Protein AF-A0A5E8CGR1-F1 (afdb_monomer)

InterPro domains:
  IPR000836 Phosphoribosyltransferase domain [PF00156] (8-142)
  IPR000836 Phosphoribosyltransferase domain [cd06223] (22-138)
  IPR029057 Phosphoribosyltransferase-like [G3DSA:3.40.50.2020] (1-159)
  IPR029057 Phosphoribosyltransferase-like [SSF53271] (2-158)

Secondary structure (DSSP, 8-state):
--EEE--HHHHHHHHHHHHHHHTTT---SEEEEEETTTHHHHHHHHHHH--EEEEEEEEEEE-TTSS-EEEEESSGGGS-HHHHTTSEEEEEEEEESSSHHHHHHHHHHHHHS-TTSEEEEEEEEEEES--SS-GGG-TTEEEEEEEEEES-EEE-TT-

Structure (mmCIF, N/CA/C/O backbone):
data_AF-A0A5E8CGR1-F1
#
_entry.id   AF-A0A5E8CGR1-F1
#
loop_
_atom_site.group_PDB
_atom_site.id
_atom_site.type_symbol
_atom_site.label_atom_id
_atom_site.label_alt_id
_atom_site.label_comp_id
_atom_site.label_asym_id
_atom_site.label_entity_id
_atom_site.label_seq_id
_atom_site.pdbx_PDB_ins_code
_atom_site.Cartn_x
_atom_site.Cartn_y
_atom_site.Cartn_z
_atom_site.occupancy
_atom_site.B_iso_or_equiv
_atom_site.auth_seq_id
_atom_site.auth_comp_id
_atom_site.auth_asym_id
_atom_site.auth_atom_id
_atom_site.pdbx_PDB_model_num
ATOM 1 N N . MET A 1 1 ? 19.468 1.971 -20.536 1.00 61.41 1 MET A N 1
ATOM 2 C CA . MET A 1 1 ? 18.775 1.309 -19.410 1.00 61.41 1 MET A CA 1
ATOM 3 C C . MET A 1 1 ? 17.460 0.767 -19.931 1.00 61.41 1 MET A C 1
ATOM 5 O O . MET A 1 1 ? 16.771 1.495 -20.637 1.00 61.41 1 MET A O 1
ATOM 9 N N . SER A 1 2 ? 17.143 -0.497 -19.659 1.00 77.75 2 SER A N 1
ATOM 10 C CA . SER A 1 2 ? 15.811 -1.043 -19.932 1.00 77.75 2 SER A CA 1
ATOM 11 C C . SER A 1 2 ? 14.788 -0.323 -19.053 1.00 77.75 2 SER A C 1
ATOM 13 O O . SER A 1 2 ? 15.038 -0.126 -17.865 1.00 77.75 2 SER A O 1
ATOM 15 N N . LYS A 1 3 ? 13.658 0.085 -19.633 1.00 90.00 3 LYS A N 1
ATOM 16 C CA . LYS A 1 3 ? 12.513 0.633 -18.899 1.00 90.00 3 LYS A CA 1
ATOM 17 C C . LYS A 1 3 ? 11.241 -0.076 -19.336 1.00 90.00 3 LYS A C 1
ATOM 19 O O . LYS A 1 3 ? 11.115 -0.442 -20.504 1.00 90.00 3 LYS A O 1
ATOM 24 N N . ILE A 1 4 ? 10.314 -0.246 -18.407 1.00 94.06 4 ILE A N 1
ATOM 25 C CA . ILE A 1 4 ? 8.959 -0.715 -18.681 1.00 94.06 4 ILE A CA 1
ATOM 26 C C . ILE A 1 4 ? 8.069 0.522 -18.737 1.00 94.06 4 ILE A C 1
ATOM 28 O O . ILE A 1 4 ? 8.114 1.350 -17.835 1.00 94.06 4 ILE A O 1
ATOM 32 N N . ILE A 1 5 ? 7.293 0.667 -19.807 1.00 96.50 5 I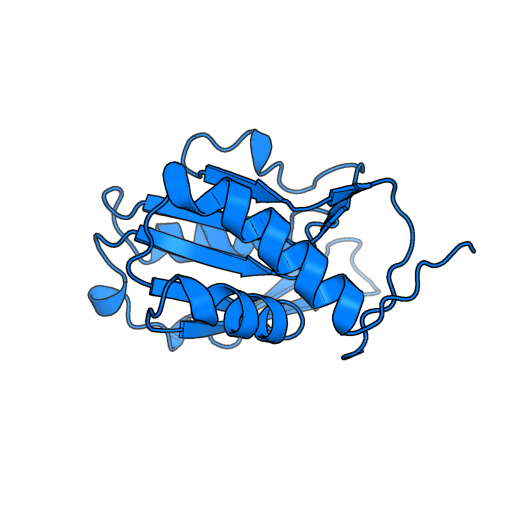LE A N 1
ATOM 33 C CA . ILE A 1 5 ? 6.293 1.731 -19.934 1.00 96.50 5 ILE A CA 1
ATOM 34 C C . ILE A 1 5 ? 4.932 1.072 -19.770 1.00 96.50 5 ILE A C 1
ATOM 36 O O . ILE A 1 5 ? 4.639 0.108 -20.482 1.00 96.50 5 ILE A O 1
ATOM 40 N N . LEU A 1 6 ? 4.133 1.569 -18.830 1.00 97.62 6 LEU A N 1
ATOM 41 C CA . LEU A 1 6 ? 2.811 1.030 -18.542 1.00 97.62 6 LEU A CA 1
ATOM 42 C C . LEU A 1 6 ? 1.720 1.931 -19.119 1.00 97.62 6 LEU A C 1
ATOM 44 O O . LEU A 1 6 ? 1.756 3.152 -18.993 1.00 97.62 6 LEU A O 1
ATOM 48 N N . SER A 1 7 ? 0.730 1.306 -19.743 1.00 98.12 7 SER A N 1
ATOM 49 C CA . SER A 1 7 ? -0.532 1.939 -20.127 1.00 98.12 7 SER A CA 1
ATOM 50 C C . SER A 1 7 ? -1.539 1.890 -18.977 1.00 98.12 7 SER A C 1
ATOM 52 O O . SER A 1 7 ? -1.445 1.024 -18.110 1.00 98.12 7 SER A O 1
ATOM 54 N N . TYR A 1 8 ? -2.555 2.759 -18.999 1.00 98.12 8 TYR A N 1
ATOM 55 C CA . TYR A 1 8 ? -3.657 2.701 -18.029 1.00 98.12 8 TYR A CA 1
ATOM 56 C C . TYR A 1 8 ? -4.349 1.328 -17.994 1.00 98.12 8 TYR A C 1
ATOM 58 O O . TYR A 1 8 ? -4.665 0.853 -16.912 1.00 98.12 8 TYR A O 1
ATOM 66 N N . ALA A 1 9 ? -4.504 0.656 -19.141 1.00 98.25 9 ALA A N 1
ATOM 67 C CA . ALA A 1 9 ? -5.091 -0.686 -19.203 1.00 98.25 9 ALA A CA 1
ATOM 68 C C . ALA A 1 9 ? -4.266 -1.716 -18.411 1.00 98.25 9 ALA A C 1
ATOM 70 O O . ALA A 1 9 ? -4.813 -2.465 -17.613 1.00 98.25 9 ALA A O 1
ATOM 71 N N . GLN A 1 10 ? -2.935 -1.686 -18.541 1.00 98.38 10 GLN A N 1
ATOM 72 C CA . GLN A 1 10 ? -2.060 -2.570 -17.759 1.00 98.38 10 GLN A CA 1
ATOM 73 C C . GLN A 1 10 ? -2.122 -2.273 -16.256 1.00 98.38 10 GLN A C 1
ATOM 75 O O . GLN A 1 10 ? -1.914 -3.169 -15.445 1.00 98.38 10 GLN A O 1
ATOM 80 N N . ILE A 1 11 ? -2.393 -1.024 -15.871 1.00 98.50 11 ILE A N 1
ATOM 81 C CA . ILE A 1 11 ? -2.608 -0.667 -14.465 1.00 98.50 11 ILE A CA 1
ATOM 82 C C . ILE A 1 11 ? -3.927 -1.244 -13.958 1.00 98.50 11 ILE A C 1
ATOM 84 O O . ILE A 1 11 ? -3.956 -1.759 -12.843 1.00 98.50 11 ILE A O 1
ATOM 88 N N . GLU A 1 12 ? -4.997 -1.195 -14.756 1.00 98.31 12 GLU A N 1
ATOM 89 C CA . GLU A 1 12 ? -6.262 -1.843 -14.399 1.00 98.31 12 GLU A CA 1
ATOM 90 C C . GLU A 1 12 ? -6.074 -3.353 -14.201 1.00 98.31 12 GLU A C 1
ATOM 92 O O . GLU A 1 12 ? -6.476 -3.863 -13.156 1.00 98.31 12 GLU A O 1
ATOM 97 N N . ASP A 1 13 ? -5.362 -4.031 -15.108 1.00 98.62 13 ASP A N 1
ATOM 98 C CA . ASP A 1 13 ? -5.048 -5.463 -14.981 1.00 98.62 13 ASP A CA 1
ATOM 99 C C . ASP A 1 13 ? -4.294 -5.780 -13.675 1.00 98.62 13 ASP A C 1
ATOM 101 O O . ASP A 1 13 ? -4.618 -6.734 -12.965 1.00 98.62 13 ASP A O 1
ATOM 105 N N . LEU A 1 14 ? -3.291 -4.964 -13.323 1.00 98.69 14 LEU A N 1
ATOM 106 C CA . LEU A 1 14 ? -2.532 -5.124 -12.077 1.00 98.69 14 LEU A CA 1
ATOM 107 C C . LEU A 1 14 ? -3.418 -4.901 -10.845 1.00 98.69 14 LEU A C 1
ATOM 109 O O . LEU A 1 14 ? -3.340 -5.656 -9.882 1.00 98.69 14 LEU A O 1
ATOM 113 N N . VAL A 1 15 ? -4.291 -3.893 -10.869 1.00 98.75 15 VAL A N 1
ATOM 114 C CA . VAL A 1 15 ? -5.226 -3.630 -9.766 1.00 98.75 15 VAL A CA 1
ATOM 115 C C . VAL A 1 15 ? -6.214 -4.785 -9.586 1.00 98.75 15 VAL A C 1
ATOM 117 O O . VAL A 1 15 ? -6.520 -5.153 -8.449 1.00 98.75 15 VAL A O 1
ATOM 120 N N . GLU A 1 16 ? -6.712 -5.370 -10.675 1.00 98.62 16 GLU A N 1
ATOM 121 C CA . GLU A 1 16 ? -7.596 -6.536 -10.619 1.00 98.62 16 GLU A CA 1
ATOM 122 C C . GLU A 1 16 ? -6.884 -7.767 -10.044 1.00 98.62 16 GLU A C 1
ATOM 124 O O . GLU A 1 16 ? -7.445 -8.454 -9.182 1.00 98.62 16 GLU A O 1
ATOM 129 N N . ASP A 1 17 ? -5.630 -8.005 -10.438 1.00 98.69 17 ASP A N 1
ATOM 130 C CA . ASP A 1 17 ? -4.794 -9.052 -9.847 1.00 98.69 17 ASP A CA 1
ATOM 131 C C . ASP A 1 17 ? -4.575 -8.817 -8.341 1.00 98.69 17 ASP A C 1
ATOM 133 O O . ASP A 1 17 ? -4.815 -9.725 -7.536 1.00 98.69 17 ASP A O 1
ATOM 137 N N . LEU A 1 18 ? -4.224 -7.592 -7.931 1.00 98.75 18 LEU A N 1
ATOM 138 C CA . LEU A 1 18 ? -4.075 -7.229 -6.518 1.00 98.75 18 LEU A CA 1
ATOM 139 C C . LEU A 1 18 ? -5.363 -7.475 -5.728 1.00 98.75 18 LEU A C 1
ATOM 141 O O . LEU A 1 18 ? -5.336 -8.088 -4.658 1.00 98.75 18 LEU A O 1
ATOM 145 N N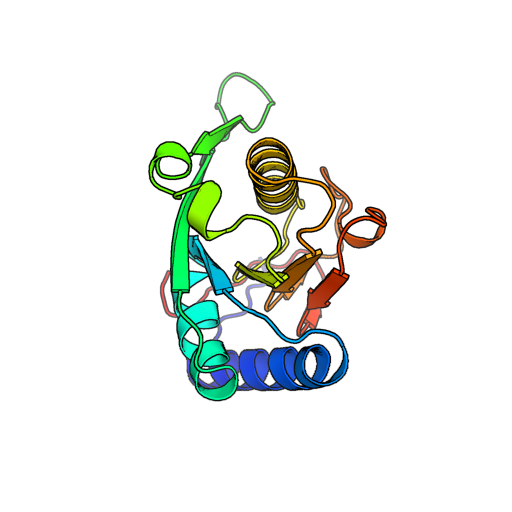 . TYR A 1 19 ? -6.506 -7.036 -6.260 1.00 98.69 19 TYR A N 1
ATOM 146 C CA . TYR A 1 19 ? -7.807 -7.263 -5.637 1.00 98.69 19 TYR A CA 1
ATOM 147 C C . TYR A 1 19 ? -8.109 -8.757 -5.489 1.00 98.69 19 TYR A C 1
ATOM 149 O O . TYR A 1 19 ? -8.580 -9.191 -4.436 1.00 98.69 19 TYR A O 1
ATOM 157 N N . SER A 1 20 ? -7.797 -9.566 -6.506 1.00 98.31 20 SER A N 1
ATOM 158 C CA . SER A 1 20 ? -8.024 -11.013 -6.473 1.00 98.31 20 SER A CA 1
ATOM 159 C C . SER A 1 20 ? -7.283 -11.704 -5.320 1.00 98.31 20 SER A C 1
ATOM 161 O O . SER A 1 20 ? -7.823 -12.639 -4.722 1.00 98.31 20 SER A O 1
ATOM 163 N N . LYS A 1 21 ? -6.092 -11.198 -4.975 1.00 97.81 21 LYS A N 1
ATOM 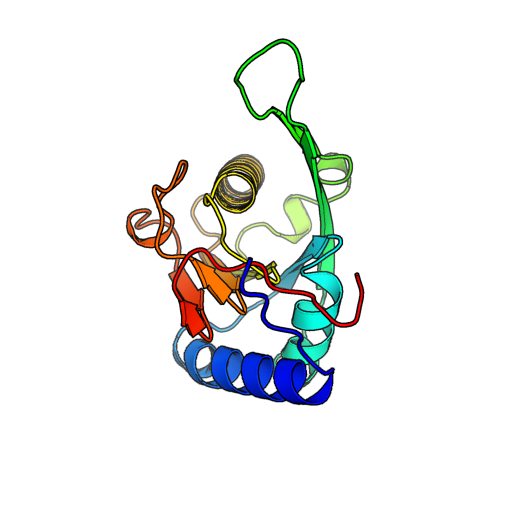164 C CA . LYS A 1 21 ? -5.267 -11.658 -3.853 1.00 97.81 21 LYS A CA 1
ATOM 165 C C . LYS A 1 21 ? -5.780 -11.133 -2.513 1.00 97.81 21 LYS A C 1
ATOM 167 O O . LYS A 1 21 ? -5.769 -11.870 -1.531 1.00 97.81 21 LYS A O 1
ATOM 172 N N . LEU A 1 22 ? -6.275 -9.898 -2.463 1.00 97.94 22 LEU A N 1
ATOM 173 C CA . LEU A 1 22 ? -6.767 -9.283 -1.228 1.00 97.94 22 LEU A CA 1
ATOM 174 C C . LEU A 1 22 ? -8.148 -9.793 -0.795 1.00 97.94 22 LEU A C 1
ATOM 176 O O . LEU A 1 22 ? -8.335 -10.057 0.390 1.00 97.94 22 LEU A O 1
ATOM 180 N N . LYS A 1 23 ? -9.097 -9.973 -1.724 1.00 96.19 23 LYS A N 1
ATOM 181 C CA . LYS A 1 23 ? -10.542 -10.135 -1.439 1.00 96.19 23 LYS A CA 1
ATOM 182 C C . LYS A 1 23 ? -10.917 -11.224 -0.424 1.00 96.19 23 LYS A C 1
ATOM 184 O O . LYS A 1 23 ? -11.941 -11.109 0.233 1.00 96.19 23 LYS A O 1
ATOM 189 N N . ASN A 1 24 ? -10.111 -12.280 -0.305 1.00 92.31 24 ASN A N 1
ATOM 190 C CA . ASN A 1 24 ? -10.355 -13.390 0.627 1.00 92.31 24 ASN A CA 1
ATOM 191 C C . ASN A 1 24 ? -9.426 -13.369 1.850 1.00 92.31 24 ASN A C 1
ATOM 193 O O . ASN A 1 24 ? -9.579 -14.184 2.754 1.00 92.31 24 ASN A O 1
ATOM 197 N N . ASN A 1 25 ? -8.441 -12.472 1.865 1.00 96.00 25 ASN A N 1
ATOM 198 C CA . ASN A 1 25 ? -7.402 -12.413 2.887 1.00 96.00 25 ASN A CA 1
ATOM 199 C C . ASN A 1 25 ? -7.516 -11.172 3.779 1.00 96.00 25 ASN A C 1
ATOM 201 O O . ASN A 1 25 ? -6.976 -11.171 4.892 1.00 96.00 25 ASN A O 1
ATOM 205 N N . PHE A 1 26 ? -8.196 -10.123 3.311 1.00 97.25 26 PHE A N 1
ATOM 206 C CA . PHE A 1 26 ? -8.359 -8.871 4.035 1.00 97.25 26 PHE A CA 1
ATOM 207 C C . PHE A 1 26 ? -9.625 -8.127 3.593 1.00 97.25 26 PHE A C 1
ATOM 209 O O . PHE A 1 26 ? -9.800 -7.859 2.407 1.00 97.25 26 PHE A O 1
ATOM 216 N N . GLU A 1 27 ? -10.474 -7.762 4.555 1.00 96.62 27 GLU A N 1
ATOM 217 C CA . GLU A 1 27 ? -11.649 -6.913 4.340 1.00 96.62 27 GLU A CA 1
ATOM 218 C C . GLU A 1 27 ? -11.387 -5.549 4.999 1.00 96.62 27 GLU A C 1
ATOM 220 O O . GLU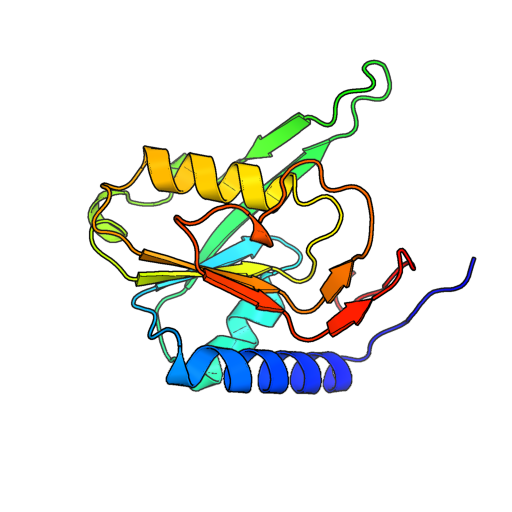 A 1 27 ? -11.383 -5.467 6.233 1.00 96.62 27 GLU A O 1
ATOM 225 N N . PRO A 1 28 ? -11.109 -4.493 4.215 1.00 98.00 28 PRO A N 1
ATOM 226 C CA . PRO A 1 28 ? -10.804 -3.179 4.760 1.00 98.00 28 PRO A CA 1
ATOM 227 C C . PRO A 1 28 ? -12.049 -2.456 5.274 1.00 98.00 28 PRO A C 1
ATOM 229 O O . PRO A 1 28 ? -13.126 -2.519 4.676 1.00 98.00 28 PRO A O 1
ATOM 232 N N . ASP A 1 29 ? -11.861 -1.672 6.329 1.00 98.06 29 ASP A N 1
ATOM 233 C CA . ASP A 1 29 ? -12.806 -0.635 6.744 1.00 98.06 29 ASP A CA 1
ATOM 234 C C . ASP A 1 29 ? -12.480 0.695 6.053 1.00 98.06 29 ASP A C 1
ATOM 236 O O . ASP A 1 29 ? -13.385 1.425 5.653 1.00 98.06 29 ASP A O 1
ATOM 240 N N . ILE A 1 30 ? -11.185 0.989 5.885 1.00 97.50 30 ILE A N 1
ATOM 241 C CA . ILE A 1 30 ? -10.659 2.209 5.259 1.00 97.50 30 ILE A CA 1
ATOM 242 C C . ILE A 1 30 ? -9.517 1.842 4.310 1.00 97.50 30 ILE A C 1
ATOM 244 O O . ILE A 1 30 ? -8.697 0.969 4.611 1.00 97.50 30 ILE A O 1
ATOM 248 N N . VAL A 1 31 ? -9.443 2.545 3.180 1.00 98.19 31 VAL A N 1
ATOM 249 C CA . VAL A 1 31 ? -8.279 2.536 2.289 1.00 98.19 31 VAL A CA 1
ATOM 250 C C . VAL A 1 31 ? -7.425 3.774 2.567 1.00 98.19 31 VAL A C 1
ATOM 252 O O . VAL A 1 31 ? -7.943 4.884 2.596 1.00 98.19 31 VAL A O 1
ATOM 255 N N . ILE A 1 32 ? -6.118 3.602 2.749 1.00 97.19 32 ILE A N 1
ATOM 256 C CA . ILE A 1 32 ? -5.151 4.693 2.904 1.00 97.19 32 ILE A CA 1
ATOM 257 C C . ILE A 1 32 ? -4.269 4.734 1.654 1.00 97.19 32 ILE A C 1
ATOM 259 O O . ILE A 1 32 ? -3.468 3.833 1.421 1.00 97.19 32 ILE A O 1
ATOM 263 N N . ALA A 1 33 ? -4.409 5.766 0.830 1.00 97.44 33 ALA A N 1
ATOM 264 C CA . ALA A 1 33 ? -3.631 5.944 -0.390 1.00 97.44 33 ALA A CA 1
ATOM 265 C C . ALA A 1 33 ? -2.332 6.713 -0.110 1.00 97.44 33 ALA A C 1
ATOM 267 O O . ALA A 1 33 ? -2.376 7.850 0.373 1.00 97.44 33 ALA A O 1
ATOM 268 N N . ILE A 1 34 ? -1.184 6.130 -0.458 1.00 96.06 34 ILE A N 1
ATOM 269 C CA . ILE A 1 34 ? 0.108 6.820 -0.390 1.00 96.06 34 ILE A CA 1
ATOM 270 C C . ILE A 1 34 ? 0.291 7.645 -1.658 1.00 96.06 34 ILE A C 1
ATOM 272 O O . ILE A 1 34 ? 0.235 7.147 -2.774 1.00 96.06 34 ILE A O 1
ATOM 276 N N . GLY A 1 35 ? 0.448 8.948 -1.486 1.00 92.19 35 GLY A N 1
ATOM 277 C CA . GLY A 1 35 ? 0.506 9.917 -2.561 1.00 92.19 35 GLY A CA 1
ATOM 278 C C . GLY A 1 35 ? 1.926 10.329 -2.935 1.00 92.19 35 GLY A C 1
ATOM 279 O O . GLY A 1 35 ? 2.775 10.481 -2.059 1.00 92.19 35 GLY A O 1
ATOM 280 N N . SER A 1 36 ? 2.174 10.640 -4.211 1.00 91.19 36 SER A N 1
ATOM 281 C CA . SER A 1 36 ? 1.171 10.703 -5.298 1.00 91.19 36 SER A CA 1
ATOM 282 C C . SER A 1 36 ? 0.935 9.392 -6.062 1.00 91.19 36 SER A C 1
ATOM 284 O O . SER A 1 36 ? -0.117 9.267 -6.682 1.00 91.19 36 SER A O 1
ATOM 286 N N . GLY A 1 37 ? 1.868 8.436 -6.022 1.00 93.44 37 GLY A N 1
ATOM 287 C CA . GLY A 1 37 ? 1.842 7.225 -6.857 1.00 93.44 37 GLY A CA 1
ATOM 288 C C . GLY A 1 37 ? 0.656 6.291 -6.593 1.00 93.44 37 GLY A C 1
ATOM 289 O O . GLY A 1 37 ? -0.071 5.904 -7.508 1.00 93.44 37 GLY A O 1
ATOM 290 N N . GLY A 1 38 ? 0.371 6.014 -5.323 1.00 96.62 38 GLY A N 1
ATOM 291 C CA . GLY A 1 38 ? -0.731 5.165 -4.872 1.00 96.62 38 GLY A CA 1
ATOM 292 C C . GLY A 1 38 ? -2.144 5.724 -5.034 1.00 96.62 38 GLY A C 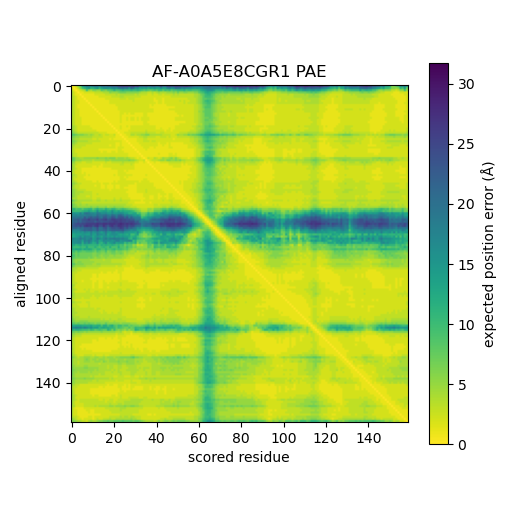1
ATOM 293 O O . GLY A 1 38 ? -3.105 4.978 -4.842 1.00 96.62 38 GLY A O 1
ATOM 294 N N . TRP A 1 39 ? -2.331 6.991 -5.422 1.00 96.94 39 TRP A N 1
ATOM 295 C CA . TRP A 1 39 ? -3.671 7.585 -5.547 1.00 96.94 39 TRP A CA 1
ATOM 296 C C . TRP A 1 39 ? -4.535 6.903 -6.607 1.00 96.94 39 TRP A C 1
ATOM 298 O O . TRP A 1 39 ? -5.694 6.570 -6.340 1.00 96.94 39 TRP A O 1
ATOM 308 N N . LEU A 1 40 ? -3.989 6.676 -7.804 1.00 97.88 40 LEU A N 1
ATOM 309 C CA . LEU A 1 40 ? -4.748 6.009 -8.858 1.00 97.88 40 LEU A CA 1
ATOM 310 C C . LEU A 1 40 ? -5.007 4.528 -8.526 1.00 97.88 40 LEU A C 1
ATOM 312 O O . LEU A 1 40 ? -6.175 4.131 -8.589 1.00 97.88 40 LEU A O 1
ATOM 316 N N . PRO A 1 41 ? -4.008 3.720 -8.110 1.00 98.50 41 PRO A N 1
ATOM 317 C CA . PRO A 1 41 ? -4.247 2.349 -7.656 1.00 98.50 41 PRO A CA 1
ATOM 318 C C . PRO A 1 41 ? -5.310 2.259 -6.551 1.00 98.50 41 PRO A C 1
ATOM 320 O O . PRO A 1 41 ? -6.228 1.443 -6.654 1.00 98.50 41 PRO A O 1
ATOM 323 N N . ALA A 1 42 ? -5.261 3.141 -5.545 1.00 98.50 42 ALA A N 1
ATOM 324 C CA . ALA A 1 42 ? -6.249 3.184 -4.466 1.00 98.50 42 ALA A CA 1
ATOM 325 C C . ALA A 1 42 ? -7.655 3.506 -4.989 1.00 98.50 42 ALA A C 1
ATOM 327 O O . ALA A 1 42 ? -8.634 2.849 -4.631 1.00 98.50 42 ALA A O 1
ATOM 328 N N . ARG A 1 43 ? -7.777 4.487 -5.892 1.00 98.25 43 ARG A N 1
ATOM 329 C CA . ARG A 1 43 ? -9.064 4.843 -6.500 1.00 98.25 43 ARG A CA 1
ATOM 330 C C . ARG A 1 43 ? -9.646 3.703 -7.334 1.00 98.25 43 ARG A C 1
ATOM 332 O O . ARG A 1 43 ? -10.868 3.508 -7.311 1.00 98.25 43 ARG A O 1
ATOM 339 N N . LEU A 1 44 ? -8.804 2.995 -8.087 1.00 98.50 44 LEU A N 1
ATOM 340 C CA . LEU A 1 44 ? -9.212 1.882 -8.941 1.00 98.50 44 LEU A CA 1
ATOM 341 C C . LEU A 1 44 ? -9.631 0.673 -8.102 1.00 98.50 44 LEU A C 1
ATOM 343 O O . LEU A 1 44 ? -10.737 0.171 -8.298 1.00 98.50 44 LEU A O 1
ATOM 347 N N . ILE A 1 45 ? -8.826 0.259 -7.118 1.00 98.50 45 ILE A N 1
ATOM 348 C CA . ILE A 1 45 ? -9.149 -0.911 -6.291 1.00 98.50 45 ILE A CA 1
ATOM 349 C C . ILE A 1 45 ? -10.406 -0.681 -5.443 1.00 98.50 45 ILE A C 1
ATOM 351 O O . ILE A 1 45 ? -11.198 -1.596 -5.210 1.00 98.50 45 ILE A O 1
ATOM 355 N N . ASN A 1 46 ? -10.667 0.572 -5.057 1.00 98.00 46 ASN A N 1
ATOM 356 C CA . ASN A 1 46 ? -11.856 0.927 -4.295 1.00 98.00 46 ASN A CA 1
ATOM 357 C C . ASN A 1 46 ? -13.171 0.808 -5.092 1.00 98.00 46 ASN A C 1
ATOM 359 O O . ASN A 1 46 ? -14.249 0.828 -4.500 1.00 98.00 46 ASN A O 1
ATOM 363 N N . ARG A 1 47 ? -13.123 0.608 -6.421 1.00 98.06 47 ARG A N 1
ATOM 364 C CA . ARG A 1 47 ? -14.303 0.184 -7.205 1.00 98.06 47 ARG A CA 1
ATOM 365 C C . ARG A 1 47 ? -14.896 -1.124 -6.671 1.00 98.06 47 ARG A C 1
ATOM 367 O O . ARG A 1 47 ? -16.107 -1.324 -6.772 1.00 98.06 47 ARG A O 1
ATOM 374 N N . PHE A 1 48 ? -14.048 -1.990 -6.115 1.00 98.06 48 PHE A N 1
ATOM 375 C CA . PHE A 1 48 ? -14.436 -3.287 -5.579 1.00 98.06 48 PHE A CA 1
ATOM 376 C C . PHE A 1 48 ? -14.794 -3.211 -4.093 1.00 98.06 48 PHE A C 1
ATOM 378 O O . PHE A 1 48 ? -15.877 -3.647 -3.711 1.00 98.06 48 PHE A O 1
ATOM 385 N N . PHE A 1 49 ? -13.923 -2.615 -3.271 1.00 97.62 49 PHE A N 1
ATOM 386 C CA . PHE A 1 49 ? -14.128 -2.542 -1.819 1.00 97.62 49 PHE A CA 1
ATOM 387 C C . PHE A 1 49 ? -15.204 -1.537 -1.390 1.00 97.62 49 PHE A C 1
ATOM 389 O O . PHE A 1 49 ? -15.884 -1.773 -0.395 1.00 97.62 49 PHE A O 1
ATOM 396 N N . LYS A 1 50 ? -15.391 -0.439 -2.141 1.00 97.62 50 LYS A N 1
ATOM 397 C CA . LYS A 1 50 ? -16.389 0.613 -1.870 1.00 97.62 50 LYS A CA 1
ATOM 398 C C . LYS A 1 50 ? -16.290 1.190 -0.450 1.00 97.62 50 LYS A C 1
ATOM 400 O O . LYS A 1 50 ? -17.299 1.343 0.235 1.00 97.62 50 LYS A O 1
ATOM 405 N N . LYS A 1 51 ? -15.069 1.495 -0.013 1.00 97.56 51 LYS A N 1
ATOM 406 C CA . LYS A 1 51 ? -14.754 2.078 1.298 1.00 97.56 51 LYS A CA 1
ATOM 407 C C . LYS A 1 51 ? -14.377 3.546 1.173 1.00 97.56 51 LYS A C 1
ATOM 409 O O . LYS A 1 51 ? -14.183 4.065 0.071 1.00 97.56 51 LYS A O 1
ATOM 414 N N . GLU A 1 52 ? -14.274 4.220 2.307 1.00 96.75 52 GLU A N 1
ATOM 415 C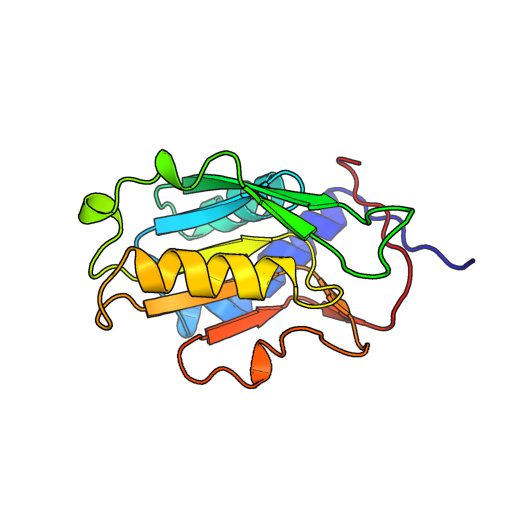 CA . GLU A 1 52 ? -13.688 5.554 2.344 1.00 96.75 52 GLU A CA 1
ATOM 416 C C . GLU A 1 52 ? -12.183 5.487 2.066 1.00 96.75 52 GLU A C 1
ATOM 418 O O . GLU A 1 52 ? -11.516 4.504 2.408 1.00 96.75 52 GLU A O 1
ATOM 423 N N . ILE A 1 53 ? -11.673 6.525 1.399 1.00 96.56 53 ILE A N 1
ATOM 424 C CA . ILE A 1 53 ? -10.255 6.675 1.084 1.00 96.56 53 ILE A CA 1
ATOM 425 C C . ILE A 1 53 ? -9.725 7.877 1.856 1.00 96.56 53 ILE A C 1
ATOM 427 O O . ILE A 1 53 ? -10.139 9.003 1.593 1.00 96.56 53 ILE A O 1
ATOM 431 N N . GLU A 1 54 ? -8.764 7.625 2.734 1.00 94.94 54 GLU A N 1
ATOM 432 C CA . GLU A 1 54 ? -7.863 8.646 3.258 1.00 94.94 54 GLU A CA 1
ATOM 433 C C . GLU A 1 54 ? -6.612 8.692 2.382 1.00 94.94 54 GLU A C 1
ATOM 435 O O . GLU A 1 54 ? -6.154 7.664 1.882 1.00 94.94 54 GLU A O 1
ATOM 440 N N . SER A 1 55 ? -6.034 9.870 2.178 1.00 93.69 55 SER A N 1
ATOM 441 C CA . SER A 1 55 ? -4.789 10.005 1.422 1.00 93.69 55 SER A CA 1
ATOM 442 C C . SER A 1 55 ? -3.734 10.712 2.246 1.00 93.69 55 SER A C 1
ATOM 444 O O . SER A 1 55 ? -4.016 11.722 2.885 1.00 93.69 55 SER A O 1
ATOM 446 N N . ILE A 1 56 ? -2.508 10.213 2.168 1.00 93.62 56 ILE A N 1
ATOM 447 C CA . ILE A 1 56 ? -1.333 10.850 2.752 1.00 93.62 56 ILE A CA 1
ATOM 448 C C . ILE A 1 56 ? -0.324 11.150 1.667 1.00 93.62 56 ILE A C 1
ATOM 450 O O . ILE A 1 56 ? -0.237 10.437 0.672 1.00 93.62 56 ILE A O 1
ATOM 454 N N . ARG A 1 57 ? 0.493 12.173 1.883 1.00 91.31 57 ARG A N 1
ATOM 455 C CA . ARG A 1 57 ? 1.593 12.511 0.987 1.00 91.31 57 ARG A CA 1
ATOM 456 C C . ARG A 1 57 ? 2.921 12.348 1.696 1.00 91.31 57 ARG A C 1
ATOM 458 O O . ARG A 1 57 ? 3.182 13.034 2.690 1.00 91.31 57 ARG A O 1
ATOM 465 N N . VAL A 1 58 ? 3.737 11.444 1.164 1.00 89.06 58 VAL A N 1
ATOM 466 C CA . VAL A 1 58 ? 5.051 11.094 1.702 1.00 89.06 58 VAL A CA 1
ATOM 467 C C . VAL A 1 58 ? 6.096 11.346 0.626 1.00 89.06 58 VAL A C 1
ATOM 469 O O . VAL A 1 58 ? 5.970 10.870 -0.497 1.00 89.06 58 VAL A O 1
ATOM 472 N N . TYR A 1 59 ? 7.126 12.109 0.972 1.00 80.50 59 TYR A N 1
ATOM 473 C CA . TYR A 1 59 ? 8.239 12.417 0.088 1.00 80.50 59 TYR A CA 1
ATOM 474 C C . TYR A 1 59 ? 9.490 11.708 0.581 1.00 80.50 59 TYR A C 1
ATOM 476 O O . TYR A 1 59 ? 9.832 11.787 1.763 1.00 80.50 59 TYR A O 1
ATOM 484 N N . SER A 1 60 ? 10.202 11.077 -0.344 1.00 74.56 60 SER A N 1
ATOM 485 C CA . SER A 1 60 ? 11.586 10.682 -0.128 1.00 74.56 60 SER A CA 1
ATOM 486 C C . SER A 1 60 ? 12.503 11.784 -0.658 1.00 74.56 60 SER A C 1
ATOM 488 O O . SER A 1 60 ? 12.437 12.146 -1.835 1.00 74.56 60 SER A O 1
ATOM 490 N N . TYR A 1 61 ? 13.346 12.334 0.216 1.00 63.84 61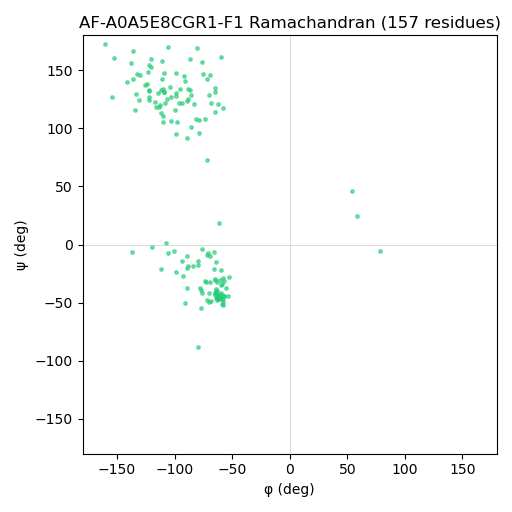 TYR A N 1
ATOM 491 C CA . TYR A 1 61 ? 14.426 13.236 -0.164 1.00 63.84 61 TYR A CA 1
ATOM 492 C C . TYR A 1 61 ? 15.763 12.520 -0.010 1.00 63.84 61 TYR A C 1
ATOM 494 O O . TYR A 1 61 ? 16.146 12.107 1.085 1.00 63.84 61 TYR A O 1
ATOM 502 N N . ASN A 1 62 ? 16.509 12.432 -1.108 1.00 58.12 62 ASN A N 1
ATOM 503 C CA . ASN A 1 62 ? 17.925 12.104 -1.053 1.00 58.12 62 ASN A CA 1
ATOM 504 C C . ASN A 1 62 ? 18.688 13.402 -0.817 1.00 58.12 62 ASN A C 1
ATOM 506 O O . ASN A 1 62 ? 18.853 14.212 -1.730 1.00 58.12 62 ASN A O 1
ATOM 510 N N . ASP A 1 63 ? 19.104 13.619 0.424 1.00 51.94 63 ASP A N 1
ATOM 511 C CA . ASP A 1 63 ? 19.929 14.764 0.774 1.00 51.94 63 ASP A CA 1
ATOM 512 C C . ASP A 1 63 ? 21.280 14.612 0.051 1.00 51.94 63 ASP A C 1
ATOM 514 O O . ASP A 1 63 ? 22.022 13.663 0.284 1.00 51.94 63 ASP A O 1
ATOM 518 N N . ILE A 1 64 ? 21.602 15.499 -0.894 1.00 51.28 64 ILE A N 1
ATOM 519 C CA . ILE A 1 64 ? 22.758 15.328 -1.806 1.00 51.28 64 ILE A CA 1
ATOM 520 C C . ILE A 1 64 ? 24.087 15.239 -1.023 1.00 51.28 64 ILE A C 1
ATOM 522 O O . ILE A 1 64 ? 25.064 14.663 -1.501 1.00 51.28 64 ILE A O 1
ATOM 526 N N . ASN A 1 65 ? 24.104 15.760 0.208 1.00 49.34 65 ASN A N 1
ATOM 527 C CA . ASN A 1 65 ? 25.279 15.823 1.075 1.00 49.34 65 ASN A CA 1
ATOM 528 C C . ASN A 1 65 ? 25.350 14.702 2.125 1.00 49.34 65 ASN A C 1
ATOM 530 O O . ASN A 1 65 ? 26.444 14.366 2.579 1.00 49.34 65 ASN A O 1
ATOM 534 N N . ASN A 1 66 ? 24.219 14.096 2.493 1.00 47.06 66 ASN A N 1
ATOM 535 C CA . ASN A 1 66 ? 24.153 13.010 3.465 1.00 47.06 66 ASN A CA 1
ATOM 536 C C . ASN A 1 66 ? 23.619 11.775 2.749 1.00 47.06 66 ASN A C 1
ATOM 538 O O . ASN A 1 66 ? 22.513 11.792 2.233 1.00 47.06 66 ASN A O 1
ATOM 542 N N . LYS A 1 67 ? 24.358 10.661 2.750 1.00 49.44 67 LYS A N 1
ATOM 543 C CA . LYS A 1 67 ? 23.943 9.372 2.144 1.00 49.44 67 LYS A CA 1
ATOM 544 C C . LYS A 1 67 ? 22.672 8.750 2.772 1.00 49.44 67 LYS A C 1
ATOM 546 O O . LYS A 1 67 ? 22.446 7.548 2.644 1.00 49.44 67 LYS A O 1
ATOM 551 N N . GLN A 1 68 ? 21.874 9.532 3.490 1.00 52.25 68 GLN A N 1
ATOM 552 C CA . GLN A 1 68 ? 20.693 9.128 4.218 1.00 52.25 68 GLN A CA 1
ATOM 553 C C . GLN A 1 68 ? 19.453 9.721 3.544 1.00 52.25 68 GLN A C 1
ATOM 555 O O . GLN A 1 68 ? 19.236 10.930 3.518 1.00 52.25 68 GLN A O 1
ATOM 560 N N . GLU A 1 69 ? 18.644 8.828 2.985 1.00 60.47 69 GLU A N 1
ATOM 561 C CA . GLU A 1 69 ? 17.303 9.138 2.499 1.00 60.47 69 GLU A CA 1
ATOM 562 C C . GLU A 1 69 ? 16.449 9.595 3.691 1.00 60.47 69 GLU A C 1
ATOM 564 O O . GLU A 1 69 ? 16.312 8.861 4.673 1.00 60.47 69 GLU A O 1
ATOM 569 N N . SER A 1 70 ? 15.924 10.816 3.626 1.00 65.12 70 SER A N 1
ATOM 570 C CA . SER A 1 70 ? 15.052 11.389 4.652 1.00 65.12 70 SER A CA 1
ATOM 571 C C . SER A 1 70 ? 13.611 11.352 4.166 1.00 65.12 70 SER A C 1
ATOM 573 O O . SER A 1 70 ? 13.303 11.838 3.078 1.00 65.12 70 SER A O 1
ATOM 575 N N . ILE A 1 71 ? 12.725 10.780 4.980 1.00 73.88 71 ILE A N 1
ATOM 576 C CA . ILE A 1 71 ? 11.297 10.704 4.675 1.00 73.88 71 ILE A CA 1
ATOM 577 C C . ILE A 1 71 ? 10.587 11.866 5.360 1.00 73.88 71 ILE A C 1
ATOM 579 O O . ILE A 1 71 ? 10.652 12.010 6.583 1.00 73.88 71 ILE A O 1
ATOM 583 N N . ILE A 1 72 ? 9.909 12.688 4.563 1.00 74.00 72 ILE A N 1
ATOM 584 C CA . ILE A 1 72 ? 9.112 13.817 5.039 1.00 74.00 72 ILE A CA 1
ATOM 585 C C . ILE A 1 72 ? 7.652 13.537 4.720 1.00 74.00 72 ILE A C 1
ATOM 587 O O . ILE A 1 72 ? 7.299 13.230 3.581 1.00 74.00 72 ILE A O 1
ATOM 591 N N . ASP A 1 73 ? 6.797 13.695 5.721 1.00 75.81 73 ASP A N 1
ATOM 592 C CA . ASP A 1 73 ? 5.356 13.679 5.549 1.00 75.81 73 ASP A CA 1
ATOM 593 C C . ASP A 1 73 ? 4.773 15.079 5.750 1.00 75.81 73 ASP A C 1
ATOM 595 O O . ASP A 1 73 ? 5.308 15.881 6.513 1.00 75.81 73 ASP A O 1
ATOM 599 N N . SER A 1 74 ? 3.696 15.388 5.030 1.00 71.75 74 SER A N 1
ATOM 600 C CA . SER A 1 74 ? 3.004 16.684 5.161 1.00 71.75 74 SER A CA 1
ATOM 601 C C . SER A 1 74 ? 1.548 16.555 5.605 1.00 71.75 74 SER A C 1
ATOM 603 O O . SER A 1 74 ? 0.858 17.564 5.762 1.00 71.75 74 SER A O 1
ATOM 605 N N . GLU A 1 75 ? 1.062 15.324 5.786 1.00 81.19 75 GLU A N 1
ATOM 606 C CA . GLU A 1 75 ? -0.374 15.055 5.908 1.00 81.19 75 GLU A CA 1
ATOM 607 C C . GLU A 1 75 ? -0.747 14.057 7.002 1.00 81.19 75 GLU A C 1
ATOM 609 O O . GLU A 1 75 ? -1.935 13.941 7.286 1.00 81.19 75 GLU A O 1
ATOM 614 N N . PHE A 1 76 ? 0.197 13.391 7.686 1.00 79.69 76 PHE A N 1
ATOM 615 C CA . PHE A 1 76 ? -0.200 12.461 8.754 1.00 79.69 76 PHE A CA 1
ATOM 616 C C . PHE A 1 76 ? -0.911 13.159 9.908 1.00 79.69 76 PHE A C 1
ATOM 618 O O . PHE A 1 76 ? -1.816 12.581 10.497 1.00 79.69 76 PHE A O 1
ATOM 625 N N . SER A 1 77 ? -0.557 14.411 10.205 1.00 77.38 77 SER A N 1
ATOM 626 C CA . SER A 1 77 ? -1.243 15.211 11.228 1.00 77.38 77 SER A CA 1
ATOM 627 C C . SER A 1 77 ? -2.708 15.510 10.896 1.00 77.38 77 SER A C 1
ATOM 629 O O . SER A 1 77 ? -3.452 15.930 11.778 1.00 77.38 77 SER A O 1
ATOM 631 N N . LYS A 1 78 ? -3.125 15.312 9.638 1.00 82.38 78 LYS A N 1
ATOM 632 C CA . LYS A 1 78 ? -4.511 15.483 9.193 1.00 82.38 78 LYS A CA 1
ATOM 633 C C . LYS A 1 78 ? -5.337 14.206 9.353 1.00 82.38 78 LYS A C 1
ATOM 635 O O . LYS A 1 78 ? -6.561 14.300 9.350 1.00 82.38 78 LYS A O 1
ATOM 640 N N . ILE A 1 79 ? -4.700 13.038 9.495 1.00 85.88 79 ILE A N 1
ATOM 641 C CA . ILE A 1 79 ? -5.424 11.795 9.765 1.00 85.88 79 ILE A CA 1
ATOM 642 C C . ILE A 1 79 ? -6.017 11.882 11.170 1.00 85.88 79 ILE A C 1
ATOM 644 O O . ILE A 1 79 ? -5.299 12.030 12.160 1.00 85.88 79 ILE A O 1
ATOM 648 N N . ASN A 1 80 ? -7.337 11.744 11.262 1.00 88.75 80 ASN A N 1
ATOM 649 C CA . ASN A 1 80 ? -8.009 11.624 12.544 1.00 88.75 80 ASN A CA 1
ATOM 650 C C . ASN A 1 80 ? -7.740 10.227 13.137 1.00 88.75 80 ASN A C 1
ATOM 652 O O . ASN A 1 80 ? -8.280 9.232 12.655 1.00 88.75 80 ASN A O 1
ATOM 656 N N . ALA A 1 81 ? -6.909 10.157 14.182 1.00 88.06 81 ALA A N 1
ATOM 657 C CA . ALA A 1 81 ? -6.541 8.903 14.843 1.00 88.06 81 ALA A CA 1
ATOM 658 C C . ALA A 1 81 ? -7.768 8.138 15.364 1.00 88.06 81 ALA A C 1
ATOM 660 O O . ALA A 1 81 ? -7.901 6.947 15.085 1.00 88.06 81 ALA A O 1
ATOM 661 N N . ASP A 1 82 ? -8.717 8.831 16.002 1.00 89.81 82 ASP A N 1
ATOM 662 C CA . ASP A 1 82 ? -9.957 8.225 16.508 1.00 89.81 82 ASP A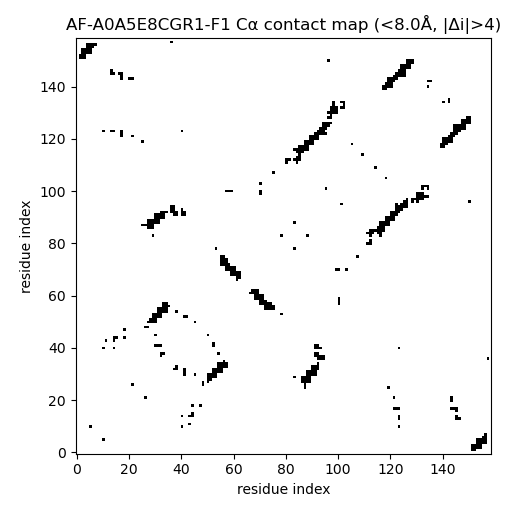 CA 1
ATOM 663 C C . ASP A 1 82 ? -10.786 7.606 15.375 1.00 89.81 82 ASP A C 1
ATOM 665 O O . ASP A 1 82 ? -11.482 6.608 15.566 1.00 89.81 82 ASP A O 1
ATOM 669 N N . TYR A 1 83 ? -10.697 8.184 14.173 1.00 91.19 83 TYR A N 1
ATOM 670 C CA . TYR A 1 83 ? -11.410 7.686 13.005 1.00 91.19 83 TYR A CA 1
ATOM 671 C C . TYR A 1 83 ? -10.820 6.382 12.457 1.00 91.19 83 TYR A C 1
ATOM 673 O O . TYR A 1 83 ? -11.572 5.562 11.930 1.00 91.19 83 TYR A O 1
ATOM 681 N N . ILE A 1 84 ? -9.506 6.171 12.571 1.00 92.69 84 ILE A N 1
ATOM 682 C CA . ILE A 1 84 ? -8.812 4.988 12.033 1.00 92.69 84 ILE A CA 1
ATOM 683 C C . ILE A 1 84 ? -8.502 3.918 13.097 1.00 92.69 84 ILE A C 1
ATOM 685 O O . ILE A 1 84 ? -8.015 2.833 12.771 1.00 92.69 84 ILE A O 1
ATOM 689 N N . GLN A 1 85 ? -8.770 4.201 14.371 1.00 93.56 85 GLN A N 1
ATOM 690 C CA . GLN A 1 85 ? -8.489 3.289 15.474 1.00 93.56 85 GLN A CA 1
ATOM 691 C C . GLN A 1 85 ? -9.446 2.084 15.500 1.00 93.56 85 GLN A C 1
ATOM 693 O O . GLN A 1 85 ? -10.643 2.216 15.251 1.00 93.56 85 GLN A O 1
ATOM 698 N N . ASN A 1 86 ? -8.923 0.904 15.857 1.00 94.38 86 ASN A N 1
ATOM 699 C CA . ASN A 1 86 ? -9.626 -0.387 15.855 1.00 94.38 86 ASN A CA 1
ATOM 700 C C . ASN A 1 86 ? -10.192 -0.812 14.483 1.00 94.38 86 ASN A C 1
ATOM 702 O O . ASN A 1 86 ? -11.156 -1.577 14.439 1.00 94.38 86 ASN A O 1
ATOM 706 N N . LYS A 1 87 ? -9.632 -0.313 13.375 1.00 96.12 87 LYS A N 1
ATOM 707 C CA . LYS A 1 87 ? -10.097 -0.603 12.009 1.00 96.12 87 LYS A CA 1
ATOM 708 C C . LYS A 1 87 ? -9.108 -1.458 11.222 1.00 96.12 87 LYS A C 1
ATOM 710 O O . LYS A 1 87 ? -7.908 -1.471 11.494 1.00 96.12 87 LYS A O 1
ATOM 715 N N . ASN A 1 88 ? -9.618 -2.133 10.200 1.00 97.56 88 ASN A N 1
ATOM 716 C CA . ASN A 1 88 ? -8.825 -2.780 9.165 1.00 97.56 88 ASN A CA 1
ATOM 717 C C . ASN A 1 88 ? -8.399 -1.737 8.123 1.00 97.56 88 ASN A C 1
ATOM 719 O O . ASN A 1 88 ? -9.214 -1.261 7.329 1.00 97.56 88 ASN A O 1
ATOM 723 N N . LEU A 1 89 ? -7.118 -1.383 8.124 1.00 97.81 89 LEU A N 1
ATOM 724 C CA . LEU A 1 89 ? -6.538 -0.354 7.268 1.00 97.81 89 LEU A CA 1
ATOM 725 C C . LEU A 1 89 ? -5.836 -1.009 6.073 1.00 97.81 89 LEU A C 1
ATOM 727 O O . LEU A 1 89 ? -4.852 -1.729 6.249 1.00 97.81 89 LEU A O 1
ATOM 731 N N . LEU A 1 90 ? -6.334 -0.758 4.859 1.00 98.50 90 LEU A N 1
ATOM 732 C CA . LEU A 1 90 ? -5.672 -1.171 3.618 1.00 98.50 90 LEU A CA 1
ATOM 733 C C . LEU A 1 90 ? -4.872 -0.006 3.042 1.00 98.50 90 LEU A C 1
ATOM 735 O O . LEU A 1 90 ? -5.433 0.919 2.465 1.00 98.50 90 LEU A O 1
ATOM 739 N N . ILE A 1 91 ? -3.557 -0.069 3.177 1.00 98.19 91 ILE A N 1
ATOM 740 C CA . ILE A 1 91 ? -2.625 0.909 2.631 1.00 98.19 91 ILE A CA 1
ATOM 741 C C . ILE A 1 91 ? -2.300 0.519 1.189 1.00 98.19 91 ILE A C 1
ATOM 743 O O . ILE A 1 91 ? -1.928 -0.626 0.930 1.00 98.19 91 ILE A O 1
ATOM 747 N N . ILE A 1 92 ? -2.429 1.457 0.254 1.00 98.56 92 ILE A N 1
ATOM 748 C CA . ILE A 1 92 ? -2.177 1.230 -1.170 1.00 98.56 92 ILE A CA 1
ATOM 749 C C . ILE A 1 92 ? -1.100 2.183 -1.687 1.00 98.56 92 ILE A C 1
ATOM 751 O O . ILE A 1 92 ? -1.189 3.394 -1.476 1.00 98.56 92 ILE A O 1
ATOM 755 N N . ASP A 1 93 ? -0.131 1.625 -2.413 1.00 97.94 93 ASP A N 1
ATOM 756 C CA . ASP A 1 93 ? 0.877 2.365 -3.179 1.00 97.94 93 ASP A CA 1
ATOM 757 C C . ASP A 1 93 ? 1.073 1.749 -4.575 1.00 97.94 93 ASP A C 1
ATOM 759 O O . ASP A 1 93 ? 0.614 0.635 -4.844 1.00 97.94 93 ASP A O 1
ATOM 763 N N . ASP A 1 94 ? 1.744 2.447 -5.486 1.00 97.56 94 ASP A N 1
ATOM 764 C CA . ASP A 1 94 ? 2.075 1.881 -6.798 1.00 97.56 94 ASP A CA 1
ATOM 765 C C . ASP A 1 94 ? 3.263 0.906 -6.732 1.00 97.56 94 ASP A C 1
ATOM 767 O O . ASP A 1 94 ? 3.225 -0.155 -7.368 1.00 97.56 94 ASP A O 1
ATOM 771 N N . ILE A 1 95 ? 4.287 1.204 -5.926 1.00 97.25 95 ILE A N 1
ATOM 772 C CA . ILE A 1 95 ? 5.524 0.424 -5.868 1.00 97.25 95 ILE A CA 1
ATOM 773 C C . ILE A 1 95 ? 6.110 0.268 -4.461 1.00 97.25 95 ILE A C 1
ATOM 775 O O . ILE A 1 95 ? 6.229 1.208 -3.685 1.00 97.25 95 ILE A O 1
ATOM 779 N N . ASN A 1 96 ? 6.606 -0.933 -4.171 1.00 96.69 96 ASN A N 1
ATOM 780 C CA . ASN A 1 96 ? 7.591 -1.165 -3.124 1.00 96.69 96 ASN A CA 1
ATOM 781 C C . ASN A 1 96 ? 9.001 -1.265 -3.734 1.00 96.69 96 ASN A C 1
ATOM 783 O O . ASN A 1 96 ? 9.422 -2.340 -4.170 1.00 96.69 96 ASN A O 1
ATOM 787 N N . ASP A 1 97 ? 9.742 -0.152 -3.758 1.00 94.44 97 ASP A N 1
ATOM 788 C CA . ASP A 1 97 ? 11.142 -0.127 -4.210 1.00 94.44 97 ASP A CA 1
ATOM 789 C C . ASP A 1 97 ? 12.082 -0.625 -3.097 1.00 94.44 97 ASP A C 1
ATOM 791 O O . ASP A 1 97 ? 12.347 -1.823 -2.989 1.00 94.44 97 ASP A O 1
ATOM 795 N N . THR A 1 98 ? 12.543 0.269 -2.218 1.00 93.56 98 THR A N 1
ATOM 796 C CA . THR A 1 98 ? 13.415 -0.066 -1.074 1.00 93.56 98 THR A CA 1
ATOM 797 C C . THR A 1 98 ? 12.647 -0.436 0.200 1.00 93.56 98 THR A C 1
ATOM 799 O O . THR A 1 98 ? 13.261 -0.851 1.182 1.00 93.56 98 THR A O 1
ATOM 802 N N . GLY A 1 99 ? 11.327 -0.242 0.230 1.00 93.69 99 GLY A N 1
ATOM 803 C CA . GLY A 1 99 ? 10.492 -0.379 1.429 1.00 93.69 99 GLY A CA 1
ATOM 804 C C . GLY A 1 99 ? 10.541 0.804 2.396 1.00 93.69 99 GLY A C 1
ATOM 805 O O . GLY A 1 99 ? 9.760 0.825 3.340 1.00 93.69 99 GLY A O 1
ATOM 806 N N . ALA A 1 100 ? 11.392 1.812 2.171 1.00 92.50 100 ALA A N 1
ATOM 807 C CA . ALA A 1 100 ? 11.580 2.918 3.113 1.00 92.50 100 ALA A CA 1
ATOM 808 C C . ALA A 1 100 ? 10.277 3.698 3.391 1.00 92.50 100 ALA A C 1
ATOM 810 O O . ALA A 1 100 ? 9.888 3.845 4.549 1.00 92.50 100 ALA A O 1
ATOM 811 N N . THR A 1 101 ? 9.570 4.129 2.338 1.00 92.75 101 THR A N 1
ATOM 812 C CA . THR A 1 101 ? 8.273 4.823 2.441 1.00 92.75 101 THR A CA 1
ATOM 813 C C . THR A 1 101 ? 7.239 3.985 3.186 1.00 92.75 101 THR A C 1
ATOM 815 O O . THR A 1 101 ? 6.619 4.461 4.132 1.00 92.75 101 THR A O 1
ATOM 818 N N . LEU A 1 102 ? 7.079 2.720 2.794 1.00 94.75 102 LEU A N 1
ATOM 819 C CA . LEU A 1 102 ? 6.084 1.828 3.385 1.00 94.75 102 LEU A CA 1
ATOM 820 C C . LEU A 1 102 ? 6.385 1.549 4.861 1.00 94.75 102 LEU A C 1
ATOM 822 O O . LEU A 1 102 ? 5.484 1.652 5.686 1.00 94.75 102 LEU A O 1
ATOM 826 N N . GLY A 1 103 ? 7.648 1.294 5.212 1.00 93.81 103 GLY A N 1
ATOM 827 C CA . GLY A 1 103 ? 8.070 1.127 6.603 1.00 93.81 103 GLY A CA 1
ATOM 828 C C . GLY A 1 103 ? 7.791 2.367 7.452 1.00 93.81 103 GLY A C 1
ATOM 829 O O . GLY A 1 103 ? 7.246 2.261 8.546 1.00 93.81 103 GLY A O 1
ATOM 830 N N . TYR A 1 104 ? 8.079 3.559 6.926 1.00 93.00 104 TYR A N 1
ATOM 831 C CA . TYR A 1 104 ? 7.748 4.810 7.604 1.00 93.00 104 TYR A CA 1
ATOM 832 C C . TYR A 1 104 ? 6.244 4.966 7.847 1.00 93.00 104 TYR A C 1
ATOM 834 O O . TYR A 1 104 ? 5.829 5.324 8.949 1.00 93.00 104 TYR A O 1
ATOM 842 N N . VAL A 1 105 ? 5.426 4.684 6.830 1.00 93.56 105 VAL A N 1
ATOM 843 C CA . VAL A 1 105 ? 3.964 4.764 6.929 1.00 93.56 105 VAL A CA 1
ATOM 844 C C . VAL A 1 105 ? 3.433 3.778 7.970 1.00 93.56 105 VAL A C 1
ATOM 846 O O . VAL A 1 105 ? 2.605 4.167 8.791 1.00 93.56 105 VAL A O 1
ATOM 849 N N . VAL A 1 106 ? 3.936 2.540 7.986 1.00 93.25 106 VAL A N 1
ATOM 850 C CA . VAL A 1 106 ? 3.570 1.524 8.987 1.00 93.25 106 VAL A CA 1
ATOM 851 C C . VAL A 1 106 ? 3.871 2.015 10.396 1.00 93.25 106 VAL A C 1
ATOM 853 O O . VAL A 1 106 ? 2.978 2.021 11.241 1.00 93.25 106 VAL A O 1
ATOM 856 N N . GLU A 1 107 ? 5.093 2.485 10.653 1.00 92.44 107 GLU A N 1
ATOM 857 C CA . GLU A 1 107 ? 5.467 2.965 11.986 1.00 92.44 107 GLU A CA 1
ATOM 858 C C . GLU A 1 107 ? 4.654 4.198 12.398 1.00 92.44 107 GLU A C 1
ATOM 860 O O . GLU A 1 107 ? 4.238 4.315 13.550 1.00 92.44 107 GLU A O 1
ATOM 865 N N . LYS A 1 108 ? 4.360 5.116 11.473 1.00 92.25 108 LYS A N 1
ATOM 866 C CA . LYS A 1 108 ? 3.483 6.259 11.759 1.00 92.25 108 LYS A CA 1
ATOM 867 C C . LYS A 1 108 ? 2.075 5.818 12.132 1.00 92.25 108 LYS A C 1
ATOM 869 O O . LYS A 1 108 ? 1.556 6.300 13.132 1.00 92.25 108 LYS A O 1
ATOM 874 N N . ILE A 1 109 ? 1.475 4.903 11.373 1.00 92.19 109 ILE A N 1
ATOM 875 C CA . ILE A 1 109 ? 0.129 4.404 11.668 1.00 92.19 109 ILE A CA 1
ATOM 876 C C . ILE A 1 109 ? 0.125 3.675 13.010 1.00 92.19 109 ILE A C 1
ATOM 878 O O . ILE A 1 109 ? -0.715 3.992 13.842 1.00 92.19 109 ILE A O 1
ATOM 882 N N . HIS A 1 110 ? 1.091 2.792 13.279 1.00 91.12 110 HIS A N 1
ATOM 883 C CA . HIS A 1 110 ? 1.218 2.115 14.576 1.00 91.12 110 HIS A CA 1
ATOM 884 C C . HIS A 1 110 ? 1.366 3.076 15.764 1.00 91.12 110 HIS A C 1
ATOM 886 O O . HIS A 1 110 ? 0.945 2.741 16.864 1.00 91.12 110 HIS A O 1
ATOM 892 N N . ASN A 1 111 ? 1.939 4.265 15.564 1.00 91.19 111 ASN A N 1
ATOM 893 C CA . ASN A 1 111 ? 2.011 5.290 16.608 1.00 91.19 111 ASN A CA 1
ATOM 894 C C . ASN A 1 111 ? 0.705 6.088 16.775 1.00 91.19 111 ASN A C 1
ATOM 896 O O . ASN A 1 111 ? 0.531 6.756 17.792 1.00 91.19 111 ASN A O 1
ATOM 900 N N . LEU A 1 112 ? -0.195 6.048 15.789 1.00 88.75 112 LEU A N 1
ATOM 901 C CA . LEU A 1 112 ? -1.502 6.711 15.831 1.00 88.75 112 LEU A CA 1
ATOM 902 C C . LEU A 1 112 ? -2.614 5.795 16.349 1.00 88.75 112 LEU A C 1
ATOM 904 O O . LEU A 1 112 ? -3.602 6.293 16.882 1.00 88.75 112 LEU A O 1
ATOM 908 N N . VAL A 1 113 ? -2.481 4.479 16.178 1.00 88.62 113 VAL A N 1
ATOM 909 C CA . VAL A 1 113 ? -3.524 3.503 16.519 1.00 88.62 113 VAL A CA 1
ATOM 910 C C . VAL A 1 113 ? -3.045 2.492 17.551 1.00 88.62 113 VAL A C 1
ATOM 912 O O . VAL A 1 113 ? -1.858 2.259 17.744 1.00 88.62 113 VAL A O 1
ATOM 915 N N . ASN A 1 114 ? -3.993 1.854 18.226 1.00 83.44 114 ASN A N 1
ATOM 916 C CA . ASN A 1 114 ? -3.719 0.732 19.115 1.00 83.44 114 ASN A CA 1
ATOM 917 C C . ASN A 1 114 ? -3.539 -0.588 18.334 1.00 83.44 114 ASN A C 1
ATOM 919 O O . ASN A 1 114 ? -3.857 -0.694 17.152 1.00 83.44 114 ASN A O 1
ATOM 923 N N . LEU A 1 115 ? -3.070 -1.629 19.030 1.00 79.50 115 LEU A N 1
ATOM 924 C CA . LEU A 1 115 ? -2.747 -2.947 18.454 1.00 79.50 115 LEU A CA 1
ATOM 925 C C . LEU A 1 115 ? -3.951 -3.734 17.897 1.00 79.50 115 LEU A C 1
ATOM 927 O O . LEU A 1 115 ? -3.769 -4.813 17.344 1.00 79.50 115 LEU A O 1
ATOM 931 N N . THR A 1 116 ? -5.177 -3.247 18.080 1.00 79.00 116 THR A N 1
ATOM 932 C CA . THR A 1 116 ? -6.402 -3.861 17.545 1.00 79.00 116 THR A CA 1
ATOM 933 C C . THR A 1 116 ? -6.684 -3.452 16.102 1.00 79.00 116 THR A C 1
ATOM 935 O O . THR A 1 116 ? -7.451 -4.142 15.432 1.00 79.00 116 THR A O 1
ATOM 938 N N . SER A 1 117 ? -6.088 -2.363 15.605 1.00 88.81 117 SER A N 1
ATOM 939 C CA . SER A 1 117 ? -6.132 -2.042 14.177 1.00 88.81 117 SER A CA 1
ATOM 940 C C . SER A 1 117 ? -5.276 -3.032 13.389 1.00 88.81 117 SER A C 1
ATOM 942 O O . SER A 1 117 ? -4.101 -3.227 13.696 1.00 88.81 117 SER A O 1
ATOM 944 N N . ASN A 1 118 ? -5.845 -3.627 12.341 1.00 95.44 118 ASN A N 1
ATOM 945 C CA . ASN A 1 118 ? -5.109 -4.524 11.451 1.00 95.44 118 ASN A CA 1
ATOM 946 C C . ASN A 1 118 ? -4.609 -3.748 10.238 1.00 95.44 118 ASN A C 1
ATOM 948 O O . ASN A 1 118 ? -5.385 -3.036 9.600 1.00 95.44 118 ASN A O 1
ATOM 952 N N . ILE A 1 119 ? -3.345 -3.934 9.873 1.00 96.38 119 ILE A N 1
ATOM 953 C CA . ILE A 1 119 ? -2.750 -3.269 8.714 1.00 96.38 119 ILE A CA 1
ATOM 954 C C . ILE A 1 119 ? -2.511 -4.282 7.598 1.00 96.38 119 ILE A C 1
ATOM 956 O O . ILE A 1 119 ? -1.924 -5.348 7.797 1.00 96.38 119 ILE A O 1
ATOM 960 N N . CYS A 1 120 ? -2.953 -3.923 6.398 1.00 98.12 120 CYS A N 1
ATOM 961 C CA . CYS A 1 120 ? -2.618 -4.616 5.167 1.00 98.12 120 CYS A CA 1
ATOM 962 C C . CYS A 1 120 ? -2.035 -3.623 4.168 1.00 98.12 120 CYS A C 1
ATOM 964 O O . CYS A 1 120 ? -2.572 -2.534 4.001 1.00 98.12 120 CYS A O 1
ATOM 966 N N . ILE A 1 121 ? -0.974 -4.011 3.470 1.00 98.50 121 ILE A N 1
ATOM 967 C CA . ILE A 1 121 ? -0.373 -3.228 2.392 1.00 98.50 121 ILE A CA 1
ATOM 968 C C . ILE A 1 121 ? -0.612 -3.945 1.066 1.00 98.50 121 ILE A C 1
ATOM 970 O O . ILE A 1 121 ? -0.374 -5.149 0.954 1.00 98.50 121 ILE A O 1
ATOM 974 N N . GLY A 1 122 ? -1.064 -3.199 0.062 1.00 98.50 122 GLY A N 1
ATOM 975 C CA . GLY A 1 122 ? -1.179 -3.642 -1.321 1.00 98.50 122 GLY A CA 1
ATOM 976 C C . GLY A 1 122 ? -0.376 -2.739 -2.253 1.00 98.50 122 GLY A C 1
ATOM 977 O O . GLY A 1 122 ? -0.615 -1.535 -2.282 1.00 98.50 122 GLY A O 1
ATOM 978 N N . VAL A 1 123 ? 0.542 -3.306 -3.037 1.00 98.69 123 VAL A N 1
ATOM 979 C CA . VAL A 1 123 ? 1.265 -2.560 -4.087 1.00 98.69 123 VAL A CA 1
ATOM 980 C C . VAL A 1 123 ? 1.082 -3.180 -5.467 1.00 98.69 123 VAL A C 1
ATOM 982 O O . VAL A 1 123 ? 0.841 -4.383 -5.599 1.00 98.69 123 VAL A O 1
ATOM 985 N N . LEU A 1 124 ? 1.218 -2.391 -6.533 1.00 98.69 124 LEU A N 1
ATOM 986 C CA . LEU A 1 124 ? 1.207 -2.971 -7.879 1.00 98.69 124 LEU A CA 1
ATOM 987 C C . LEU A 1 124 ? 2.504 -3.739 -8.142 1.00 98.69 124 LEU A C 1
ATOM 989 O O . LEU A 1 124 ? 2.462 -4.904 -8.541 1.00 98.69 124 LEU A O 1
ATOM 993 N N . HIS A 1 125 ? 3.648 -3.129 -7.836 1.00 98.38 125 HIS A N 1
ATOM 994 C CA . HIS A 1 125 ? 4.960 -3.717 -8.092 1.00 98.38 125 HIS A CA 1
ATOM 995 C C . HIS A 1 125 ? 5.791 -3.855 -6.814 1.00 98.38 125 HIS A C 1
ATOM 997 O O . HIS A 1 125 ? 5.928 -2.904 -6.053 1.00 98.38 125 HIS A O 1
ATOM 1003 N N . ASP A 1 126 ? 6.399 -5.020 -6.604 1.00 97.88 126 ASP A N 1
ATOM 1004 C CA . ASP A 1 126 ? 7.427 -5.245 -5.586 1.00 97.88 126 ASP A CA 1
ATOM 1005 C C . ASP A 1 126 ? 8.774 -5.517 -6.261 1.00 97.88 126 ASP A C 1
ATOM 1007 O O . ASP A 1 126 ? 8.913 -6.462 -7.043 1.00 97.88 126 ASP A O 1
ATOM 1011 N N . LYS A 1 127 ? 9.774 -4.674 -5.992 1.00 96.50 127 LYS A N 1
ATOM 1012 C CA . LYS A 1 127 ? 11.105 -4.833 -6.582 1.00 96.50 127 LYS A CA 1
ATOM 1013 C C . LYS A 1 127 ? 11.989 -5.766 -5.763 1.00 96.50 127 LYS A C 1
ATOM 1015 O O . LYS A 1 127 ? 12.133 -5.604 -4.552 1.00 96.50 127 LYS A O 1
ATOM 1020 N N . ILE A 1 128 ? 12.650 -6.692 -6.447 1.00 95.19 128 ILE A N 1
ATOM 1021 C CA . ILE A 1 128 ? 13.677 -7.576 -5.900 1.00 95.19 128 ILE A CA 1
ATOM 1022 C C . ILE A 1 128 ? 14.979 -6.777 -5.807 1.00 95.19 128 ILE A C 1
ATOM 1024 O O . ILE A 1 128 ? 15.707 -6.622 -6.784 1.00 95.19 128 ILE A O 1
ATOM 1028 N N . LYS A 1 129 ? 15.241 -6.228 -4.623 1.00 92.75 129 LYS A N 1
ATOM 1029 C CA . LYS A 1 129 ? 16.467 -5.504 -4.270 1.00 92.75 129 LYS A CA 1
ATOM 1030 C C . LYS A 1 129 ? 16.618 -5.452 -2.755 1.00 92.75 129 LYS A C 1
ATOM 1032 O O . LYS A 1 129 ? 15.688 -5.808 -2.030 1.00 92.75 129 LYS A O 1
ATOM 1037 N N . ASP A 1 130 ? 17.761 -4.965 -2.287 1.00 91.94 130 ASP A N 1
ATOM 1038 C CA . ASP A 1 130 ? 17.997 -4.764 -0.859 1.00 91.94 130 ASP A CA 1
ATOM 1039 C C . ASP A 1 130 ? 16.938 -3.829 -0.258 1.00 91.94 130 ASP A C 1
ATOM 1041 O O . ASP A 1 130 ? 16.798 -2.662 -0.643 1.00 91.94 130 ASP A O 1
ATOM 1045 N N . LYS A 1 131 ? 16.171 -4.370 0.693 1.00 92.31 131 LYS A N 1
ATOM 1046 C CA . LYS A 1 131 ? 15.104 -3.652 1.388 1.00 92.31 131 LYS A CA 1
ATOM 1047 C C . LYS A 1 131 ? 15.673 -2.944 2.616 1.00 92.31 131 LYS A C 1
ATOM 1049 O O . LYS A 1 131 ? 16.255 -3.576 3.493 1.00 92.31 131 LYS A O 1
ATOM 1054 N N . LYS A 1 132 ? 15.457 -1.630 2.705 1.00 90.50 132 LYS A N 1
ATOM 1055 C CA . LYS A 1 132 ? 15.703 -0.833 3.921 1.00 90.50 132 LYS A CA 1
ATOM 1056 C C . LYS A 1 132 ? 14.698 -1.173 5.017 1.00 90.50 132 LYS A C 1
ATOM 1058 O O . LYS A 1 132 ? 15.031 -1.128 6.196 1.00 90.50 132 LYS A O 1
ATOM 1063 N N . TYR A 1 133 ? 13.484 -1.523 4.606 1.00 91.50 133 TYR A N 1
ATOM 1064 C CA . TYR A 1 133 ? 12.455 -2.076 5.465 1.00 91.50 133 TYR A CA 1
ATOM 1065 C C . TYR A 1 133 ? 11.830 -3.277 4.763 1.00 91.50 133 TYR A C 1
ATOM 1067 O O . TYR A 1 133 ? 11.246 -3.147 3.685 1.00 91.50 133 TYR A O 1
ATOM 1075 N N . ASP A 1 134 ? 11.999 -4.454 5.355 1.00 92.31 134 ASP A N 1
ATOM 1076 C CA . ASP A 1 134 ? 11.516 -5.708 4.790 1.00 92.31 134 ASP A CA 1
ATOM 1077 C C . ASP A 1 134 ? 10.089 -5.989 5.270 1.00 92.31 134 ASP A C 1
ATOM 1079 O O . ASP A 1 134 ? 9.863 -6.581 6.324 1.00 92.31 134 ASP A O 1
ATOM 1083 N N . ILE A 1 135 ? 9.129 -5.519 4.476 1.00 93.25 135 ILE A N 1
ATOM 1084 C CA . ILE A 1 135 ? 7.688 -5.616 4.739 1.00 93.25 135 ILE A CA 1
ATOM 1085 C C . ILE A 1 135 ? 7.243 -7.078 4.866 1.00 93.25 135 ILE A C 1
ATOM 1087 O O . ILE A 1 135 ? 6.389 -7.384 5.689 1.00 93.25 135 ILE A O 1
ATOM 1091 N N . GLU A 1 136 ? 7.845 -7.996 4.100 1.00 91.75 136 GLU A N 1
ATOM 1092 C CA . GLU A 1 136 ? 7.513 -9.428 4.154 1.00 91.75 136 GLU A CA 1
ATOM 1093 C C . GLU A 1 136 ? 7.892 -10.061 5.510 1.00 91.75 136 GLU A C 1
ATOM 1095 O O . GLU A 1 136 ? 7.345 -11.103 5.871 1.00 91.75 136 GLU A O 1
ATOM 1100 N N . LYS A 1 137 ? 8.806 -9.442 6.275 1.00 93.50 137 LYS A N 1
ATOM 1101 C CA . LYS A 1 137 ? 9.236 -9.920 7.600 1.00 93.50 137 LYS A CA 1
ATOM 1102 C C . LYS A 1 137 ? 8.470 -9.311 8.771 1.00 93.50 137 LYS A C 1
ATOM 1104 O O . LYS A 1 137 ? 8.601 -9.824 9.884 1.00 93.50 137 LYS A O 1
ATOM 1109 N N . ASP A 1 138 ? 7.708 -8.240 8.568 1.00 93.75 138 ASP A N 1
ATOM 1110 C CA . ASP A 1 138 ? 6.916 -7.661 9.649 1.00 93.75 138 ASP A CA 1
ATOM 1111 C C . ASP A 1 138 ? 5.638 -8.485 9.865 1.00 93.75 138 ASP A C 1
ATOM 1113 O O . ASP A 1 138 ? 4.690 -8.444 9.088 1.00 93.75 138 ASP A O 1
ATOM 1117 N N . THR A 1 139 ? 5.602 -9.246 10.958 1.00 92.94 139 THR A N 1
ATOM 1118 C CA . THR A 1 139 ? 4.472 -10.121 11.302 1.00 92.94 139 THR A CA 1
ATOM 1119 C C . THR A 1 139 ? 3.222 -9.364 11.752 1.00 92.94 139 THR A C 1
ATOM 1121 O O . THR A 1 139 ? 2.165 -9.977 11.902 1.00 92.94 139 THR A O 1
ATOM 1124 N N . ARG A 1 140 ? 3.321 -8.046 11.972 1.00 92.81 140 ARG A N 1
ATOM 1125 C CA . ARG A 1 140 ? 2.194 -7.175 12.346 1.00 92.81 140 ARG A CA 1
ATOM 1126 C C . ARG A 1 140 ? 1.333 -6.788 11.144 1.00 92.81 140 ARG A C 1
ATOM 1128 O O . ARG A 1 140 ? 0.226 -6.290 11.333 1.00 92.81 140 ARG A O 1
ATOM 1135 N N . ILE A 1 141 ? 1.826 -7.002 9.923 1.00 94.94 141 ILE A N 1
ATOM 1136 C CA . ILE A 1 141 ? 1.172 -6.560 8.693 1.00 94.94 141 ILE A CA 1
ATOM 1137 C C . ILE A 1 141 ? 0.905 -7.728 7.748 1.00 94.94 141 ILE A C 1
ATOM 1139 O O . ILE A 1 141 ? 1.653 -8.700 7.669 1.00 94.94 141 ILE A O 1
ATOM 1143 N N . LYS A 1 142 ? -0.177 -7.615 6.981 1.00 97.25 142 LYS A N 1
ATOM 1144 C CA . LYS A 1 142 ? -0.368 -8.421 5.773 1.00 97.25 142 LYS A CA 1
ATOM 1145 C C . LYS A 1 142 ? 0.197 -7.661 4.582 1.00 97.25 142 LYS A C 1
ATOM 1147 O O . LYS A 1 142 ? 0.014 -6.450 4.487 1.00 97.25 142 LYS A O 1
ATOM 1152 N N . TYR A 1 143 ? 0.841 -8.359 3.657 1.00 98.06 143 TYR A N 1
ATOM 1153 C CA . TYR A 1 143 ? 1.439 -7.729 2.487 1.00 98.06 143 TYR A CA 1
ATOM 1154 C C . TYR A 1 143 ? 1.100 -8.486 1.211 1.00 98.06 143 TYR A C 1
ATOM 1156 O O . TYR A 1 143 ? 1.273 -9.701 1.126 1.00 98.06 143 TYR A O 1
ATOM 1164 N N . PHE A 1 144 ? 0.611 -7.746 0.220 1.00 98.50 144 PHE A N 1
ATOM 1165 C CA . PHE A 1 144 ? 0.270 -8.254 -1.096 1.00 98.50 144 PHE A CA 1
ATOM 1166 C C . PHE A 1 144 ? 0.848 -7.349 -2.177 1.00 98.50 144 PHE A C 1
ATOM 1168 O O . PHE A 1 144 ? 0.914 -6.126 -2.043 1.00 98.50 144 PHE A O 1
ATOM 1175 N N . TYR A 1 145 ? 1.224 -7.965 -3.289 1.00 98.44 145 TYR A N 1
ATOM 1176 C CA . TYR A 1 145 ? 1.643 -7.268 -4.493 1.00 98.44 145 TYR A CA 1
ATOM 1177 C C . TYR A 1 145 ? 1.052 -7.934 -5.729 1.00 98.44 145 TYR A C 1
ATOM 1179 O O . TYR A 1 145 ? 0.752 -9.136 -5.726 1.00 98.44 145 TYR A O 1
ATOM 1187 N N . SER A 1 146 ? 0.926 -7.170 -6.812 1.00 98.44 146 SER A N 1
ATOM 1188 C CA . SER A 1 146 ? 0.504 -7.746 -8.095 1.00 98.44 146 SER A CA 1
ATOM 1189 C C . SER A 1 146 ? 1.673 -8.477 -8.748 1.00 98.44 146 SER A C 1
ATOM 1191 O O . SER A 1 146 ? 1.624 -9.680 -9.005 1.00 98.44 146 SER A O 1
ATOM 1193 N N . LYS A 1 147 ? 2.797 -7.775 -8.920 1.00 98.00 147 LYS A N 1
ATOM 1194 C CA . LYS A 1 147 ? 3.965 -8.295 -9.628 1.00 98.00 147 LYS A CA 1
ATOM 1195 C C . LYS A 1 147 ? 5.252 -8.093 -8.838 1.00 98.00 147 LYS A C 1
ATOM 1197 O O . LYS A 1 147 ? 5.611 -6.963 -8.527 1.00 98.00 147 LYS A O 1
ATOM 1202 N N . LYS A 1 148 ? 5.982 -9.183 -8.594 1.00 97.38 148 LYS A N 1
ATOM 1203 C CA . LYS A 1 148 ? 7.374 -9.139 -8.126 1.00 97.38 148 LYS A CA 1
ATOM 1204 C C . LYS A 1 148 ? 8.308 -9.076 -9.332 1.00 97.38 148 LYS A C 1
ATOM 1206 O O . LYS A 1 148 ? 8.080 -9.792 -10.310 1.00 97.38 148 LYS A O 1
ATOM 1211 N N . MET A 1 149 ? 9.306 -8.198 -9.315 1.00 95.62 149 MET A N 1
ATOM 1212 C CA . MET A 1 149 ? 10.148 -7.944 -10.489 1.00 95.62 149 MET A CA 1
ATOM 1213 C C . MET A 1 149 ? 11.553 -7.455 -10.143 1.00 95.62 149 MET A C 1
ATOM 1215 O O . MET A 1 149 ? 11.785 -6.935 -9.062 1.00 95.62 149 MET A O 1
ATOM 1219 N N . GLU A 1 150 ? 12.477 -7.587 -11.092 1.00 95.94 150 GLU A N 1
ATOM 1220 C CA . GLU A 1 150 ? 13.832 -7.031 -11.001 1.00 95.94 150 GLU A CA 1
ATOM 1221 C C . GLU A 1 150 ? 13.831 -5.500 -10.842 1.00 95.94 150 GLU A C 1
ATOM 1223 O O . GLU A 1 150 ? 12.849 -4.829 -11.183 1.00 95.94 150 GLU A O 1
ATOM 1228 N N . ASP A 1 151 ? 14.952 -4.935 -10.380 1.00 94.94 151 ASP A N 1
ATOM 1229 C CA . ASP A 1 151 ? 15.142 -3.483 -10.240 1.00 94.94 151 ASP A CA 1
ATOM 1230 C C . ASP A 1 151 ? 15.289 -2.783 -11.605 1.00 94.94 151 ASP A C 1
ATOM 1232 O O . ASP A 1 151 ? 16.362 -2.361 -12.037 1.00 94.94 151 ASP A O 1
ATOM 1236 N N . ILE A 1 152 ? 14.167 -2.696 -12.315 1.00 93.81 152 ILE A N 1
ATOM 1237 C CA . ILE A 1 152 ? 14.016 -2.044 -13.612 1.00 93.81 152 ILE A CA 1
ATOM 1238 C C . ILE A 1 152 ? 13.160 -0.793 -13.423 1.00 93.81 152 ILE A C 1
ATOM 1240 O O . ILE A 1 152 ? 12.202 -0.785 -12.647 1.00 93.81 152 ILE A O 1
ATOM 1244 N N . TRP A 1 153 ? 13.495 0.278 -14.145 1.00 94.06 153 TRP A N 1
ATOM 1245 C CA . TRP A 1 153 ? 12.694 1.499 -14.130 1.00 94.06 153 TRP A CA 1
ATOM 1246 C C . TRP A 1 153 ? 11.304 1.254 -14.729 1.00 94.06 153 TRP A C 1
ATOM 1248 O O . TRP A 1 153 ? 11.188 0.706 -15.831 1.00 94.06 153 TRP A O 1
ATOM 1258 N N . ILE A 1 154 ? 10.266 1.704 -14.027 1.00 95.25 154 ILE A N 1
ATOM 1259 C CA . ILE A 1 154 ? 8.875 1.682 -14.482 1.00 95.25 154 ILE A CA 1
ATOM 1260 C C . ILE A 1 154 ? 8.476 3.127 -14.758 1.00 95.25 154 ILE A C 1
ATOM 12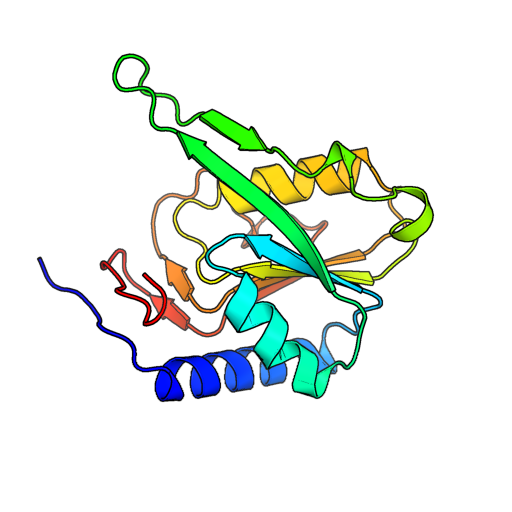62 O O . ILE A 1 154 ? 8.741 3.995 -13.940 1.00 95.25 154 ILE A O 1
ATOM 1266 N N . HIS A 1 155 ? 7.890 3.380 -15.920 1.00 95.88 155 HIS A N 1
ATOM 1267 C CA . HIS A 1 155 ? 7.240 4.645 -16.229 1.00 95.88 155 HIS A CA 1
ATOM 1268 C C . HIS A 1 155 ? 5.737 4.430 -16.123 1.00 95.88 155 HIS A C 1
ATOM 1270 O O . HIS A 1 155 ? 5.143 3.765 -16.985 1.00 95.88 155 HIS A O 1
ATOM 1276 N N . TYR A 1 156 ? 5.140 4.963 -15.062 1.00 96.94 156 TYR A N 1
ATOM 1277 C CA . TYR A 1 156 ? 3.696 4.922 -14.884 1.00 96.94 156 TYR A CA 1
ATOM 1278 C C . TYR A 1 156 ? 3.008 5.949 -15.797 1.00 96.94 156 TYR A C 1
ATOM 1280 O O . TYR A 1 156 ? 3.638 6.907 -16.243 1.00 96.94 156 TYR A O 1
ATOM 1288 N N . PRO A 1 157 ? 1.722 5.766 -16.131 1.00 96.56 157 PRO A N 1
ATOM 1289 C CA . PRO A 1 157 ? 1.020 6.675 -17.038 1.00 96.56 157 PRO A CA 1
ATOM 1290 C C . PRO A 1 157 ? 0.598 8.019 -16.405 1.00 96.56 157 PRO A C 1
ATOM 1292 O O . PRO A 1 157 ? 0.042 8.861 -17.109 1.00 96.56 157 PRO A O 1
ATOM 1295 N N . TRP A 1 158 ? 0.820 8.214 -15.099 1.00 94.00 158 TRP A N 1
ATOM 1296 C CA . TRP A 1 158 ? 0.551 9.461 -14.358 1.00 94.00 158 TRP A CA 1
ATOM 1297 C C . TRP A 1 158 ? 1.816 10.243 -13.973 1.00 94.00 158 TRP A C 1
ATOM 1299 O O . TRP A 1 158 ? 1.705 11.268 -13.299 1.00 94.00 158 TRP A O 1
ATOM 1309 N N . GLU A 1 159 ? 2.992 9.745 -14.358 1.00 86.38 159 GLU A N 1
ATOM 1310 C CA . GLU A 1 159 ? 4.294 10.397 -14.157 1.00 86.38 159 GLU A CA 1
ATOM 1311 C C . GLU A 1 159 ? 4.691 11.279 -15.345 1.00 86.38 159 GLU A C 1
ATOM 1313 O O . GLU A 1 159 ? 4.325 10.940 -16.498 1.00 86.38 159 GLU A O 1
#

Foldseek 3Di:
DDEAEDDPVVLLVLLVLLLVVDVVPAQFQEEEAEPDARPVSSVSNCVPNVHHYHYWYKDWDCPVPDNDTDIDTDPLVVDDLVVQELTAYEYTGAEDDQCPRVVVVVVSNPVSYPLNHQAEYEYAEYEDDHHPDDPVPPPRYHYYYSDYYYPHHYHYPVD

Mean predicted aligned error: 4.6 Å

Organism: NCBI:txid1561972

Nearest PDB structures (foldseek):
  5vog-assembly1_A-2  TM=8.763E-01  e=4.619E-14  Neisseria gonorrhoeae
  1vdm-assembly1_F  TM=8.440E-01  e=1.363E-10  Pyrococcus horikoshii
  1vdm-assembly1_L  TM=8.567E-01  e=5.264E-10  Pyrococcus horikoshii
  5kns-assembly1_B  TM=7.130E-01  e=2.635E-06  Escherichia coli
  5knx-assembly1_A  TM=6.997E-01  e=2.635E-06  Escherichia coli

pLDDT: mean 91.08, std 11.41, range [47.06, 98.75]

Solvent-accessible surface area (backbone atoms only — not comparable to full-atom values): 8926 Å² total; per-residue (Å²): 131,77,68,48,79,44,51,67,66,59,50,50,54,32,39,53,49,32,45,68,65,36,68,87,76,53,79,62,60,34,34,38,18,39,27,77,67,2,42,60,53,37,58,58,46,35,75,74,71,70,53,55,75,48,73,36,44,62,44,82,42,73,44,92,88,46,102,53,74,44,79,48,70,83,33,68,89,71,58,58,41,82,77,56,40,68,30,32,38,32,35,22,32,41,62,37,60,42,22,52,68,60,46,52,51,50,54,53,49,58,75,55,33,57,91,70,32,44,44,32,40,40,24,40,33,32,38,61,60,82,52,80,30,59,66,91,72,41,86,80,47,48,78,49,55,44,39,78,41,68,86,58,51,73,44,56,75,89,110

Radius of gyration: 15.14 Å; Cα contacts (8 Å, |Δi|>4): 302; chains: 1; bounding box: 42×30×39 Å

Sequence (159 aa):
MSKIILSYAQIEDLVEDLYSKLKNNFEPDIVIAIGSGGWLPARLINRFFKKEIESIRVYSYNDINNKQESIIDSEFSKINADYIQNKNLLIIDDINDTGATLGYVVEKIHNLVNLTSNICIGVLHDKIKDKKYDIEKDTRIKYFYSKKMEDIWIHYPWE